Protein AF-A0A4Y2EVR9-F1 (afdb_monomer)

Nearest PDB structures (foldseek):
  8onz-assembly1_Lh  TM=2.779E-01  e=2.594E+00  Thermochaetoides thermophila DSM 1495
  7dma-assembly1_B  TM=2.956E-01  e=9.693E+00  Vibrio alginolyticus
  3jbn-assembly1_A3  TM=2.774E-01  e=8.643E+00  Plasmodium falciparum 3D7
  8ieq-assembly1_C  TM=1.757E-01  e=5.160E+00  Homo sapiens

Sequence (137 aa):
MVVEKTLLYGAGVWGGSLNTENIKRLTTIQRVFLLKFMKVYNTSSTQVLGVLAGIPPLYISAKAEFQKLQVWVCRSSELGRVLDVGELDHFVKLSSVPTEFRIIDIKPQIANSQFEVYTDGCRIGDDYGLSVCILKN

Foldseek 3Di:
DVVLCVVLVCLLPCLLVDDPVNLVVQLVVLLVVLCVVVVDDPPDDSVVSCVVVVHDRSSVSSNVSNVVSLLVVLLCVVVCVVDPPVCVVDDDDPVVDDPVSNDDDRDPDDPPDQWDKDWDWDDDPPDIDIDIDIDGD

Organism: Araneus ventricosus (NCBI:txid182803)

pLDDT: mean 74.52, std 13.1, range [46.84, 93.31]

Radius of gyration: 18.72 Å; Cα contacts (8 Å, |Δi|>4): 110; chains: 1; bounding box: 43×32×54 Å

Structure (mmCIF, N/CA/C/O backbone):
data_AF-A0A4Y2EVR9-F1
#
_entry.id   AF-A0A4Y2EVR9-F1
#
loop_
_atom_site.group_PDB
_atom_site.id
_atom_site.type_symbol
_atom_site.label_atom_id
_atom_site.label_alt_id
_atom_site.label_comp_id
_atom_site.label_asym_id
_atom_site.label_entity_id
_atom_site.label_seq_id
_atom_site.pdbx_PDB_ins_code
_atom_site.Cartn_x
_atom_site.Cartn_y
_atom_site.Cartn_z
_atom_site.occupancy
_atom_site.B_iso_or_equiv
_atom_site.auth_seq_id
_atom_site.auth_comp_id
_atom_site.auth_asym_id
_atom_site.auth_atom_id
_atom_site.pdbx_PDB_model_num
ATOM 1 N N . MET A 1 1 ? -13.066 -5.470 -3.289 1.00 61.69 1 MET A N 1
ATOM 2 C CA . MET A 1 1 ? -13.728 -4.310 -2.662 1.00 61.69 1 MET A CA 1
ATOM 3 C C . MET A 1 1 ? -13.378 -3.042 -3.431 1.00 61.69 1 MET A C 1
ATOM 5 O O . MET A 1 1 ? -12.207 -2.856 -3.731 1.00 61.69 1 MET A O 1
ATOM 9 N N . VAL A 1 2 ? -14.353 -2.210 -3.811 1.00 66.81 2 VAL A N 1
ATOM 10 C CA . VAL A 1 2 ? -14.113 -1.073 -4.733 1.00 66.81 2 VAL A CA 1
ATOM 11 C C . VAL A 1 2 ? -13.158 -0.038 -4.126 1.00 66.81 2 VAL A C 1
ATOM 13 O O . VAL A 1 2 ? -12.197 0.351 -4.773 1.00 66.81 2 VAL A O 1
ATOM 16 N N . VAL A 1 3 ? -13.349 0.316 -2.851 1.00 69.06 3 VAL A N 1
ATOM 17 C CA . VAL A 1 3 ? -12.569 1.365 -2.164 1.00 69.06 3 VAL A CA 1
ATOM 18 C C . VAL A 1 3 ? -11.070 1.047 -2.072 1.00 69.06 3 VAL A C 1
ATOM 20 O O . VAL A 1 3 ? -10.245 1.932 -2.275 1.00 69.06 3 VAL A O 1
ATOM 23 N N . GLU A 1 4 ? -10.701 -0.208 -1.804 1.00 74.69 4 GLU A N 1
ATOM 24 C CA . GLU A 1 4 ? -9.291 -0.632 -1.778 1.00 74.69 4 GLU A CA 1
ATOM 25 C C . GLU A 1 4 ? -8.661 -0.520 -3.166 1.00 74.69 4 GLU A C 1
ATOM 27 O O . GLU A 1 4 ? -7.570 0.026 -3.295 1.00 74.69 4 GLU A O 1
ATOM 32 N N . LYS A 1 5 ? -9.374 -0.950 -4.215 1.00 78.25 5 LYS A N 1
ATOM 33 C CA . LYS A 1 5 ? -8.897 -0.811 -5.596 1.00 78.25 5 LYS A CA 1
ATOM 34 C C . LYS A 1 5 ? -8.724 0.658 -5.992 1.00 78.25 5 LYS A C 1
ATOM 36 O O . LYS A 1 5 ? -7.719 0.995 -6.604 1.00 78.25 5 LYS A O 1
ATOM 41 N N . THR A 1 6 ? -9.651 1.537 -5.602 1.00 80.12 6 THR A N 1
ATOM 42 C CA . THR A 1 6 ? -9.539 2.982 -5.864 1.00 80.12 6 THR A CA 1
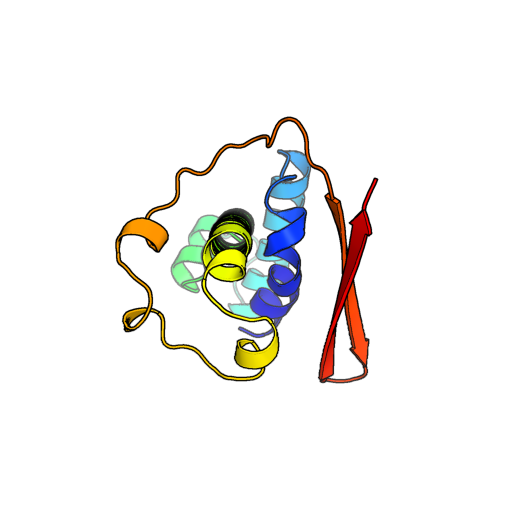ATOM 43 C C . THR A 1 6 ? -8.333 3.599 -5.152 1.00 80.12 6 THR A C 1
ATOM 45 O O . THR A 1 6 ? -7.621 4.398 -5.750 1.00 80.12 6 THR A O 1
ATOM 48 N N . LEU A 1 7 ? -8.071 3.218 -3.896 1.00 78.94 7 LEU A N 1
ATOM 49 C CA . LEU A 1 7 ? -6.912 3.710 -3.139 1.00 78.94 7 LEU A CA 1
ATOM 50 C C . LEU A 1 7 ? -5.582 3.192 -3.702 1.00 78.94 7 LEU A C 1
ATOM 52 O O . LEU A 1 7 ? -4.587 3.914 -3.681 1.00 78.94 7 LEU A O 1
ATOM 56 N N . LEU A 1 8 ? -5.557 1.956 -4.205 1.00 86.19 8 LEU A N 1
ATOM 57 C CA . LEU A 1 8 ? -4.349 1.322 -4.736 1.00 86.19 8 LEU A CA 1
ATOM 58 C C . LEU A 1 8 ? -4.051 1.668 -6.200 1.00 86.19 8 LEU A C 1
ATOM 60 O O . LEU A 1 8 ? -2.940 1.408 -6.648 1.00 86.19 8 LEU A O 1
ATOM 64 N N . TYR A 1 9 ? -4.980 2.294 -6.927 1.00 84.62 9 TYR A N 1
ATOM 65 C CA . TYR A 1 9 ? -4.812 2.638 -8.346 1.00 84.62 9 TYR A CA 1
ATOM 66 C C . TYR A 1 9 ? -3.514 3.415 -8.635 1.00 84.62 9 TYR A C 1
ATOM 68 O O . TYR A 1 9 ? -2.798 3.102 -9.579 1.00 84.62 9 TYR A O 1
ATOM 76 N N . GLY A 1 10 ? -3.161 4.382 -7.781 1.00 83.62 10 GLY A N 1
ATOM 77 C CA . GLY A 1 10 ? -1.916 5.152 -7.908 1.00 83.62 10 GLY A CA 1
ATOM 78 C C . GLY A 1 10 ? -0.720 4.570 -7.148 1.00 83.62 10 GLY A C 1
ATOM 79 O O . GLY A 1 10 ? 0.364 5.151 -7.180 1.00 83.62 10 GLY A O 1
ATOM 80 N N . ALA A 1 11 ? -0.892 3.457 -6.427 1.00 87.81 11 ALA A N 1
ATOM 81 C CA . ALA A 1 11 ? 0.123 2.952 -5.503 1.00 87.81 11 ALA A CA 1
ATOM 82 C C . ALA A 1 11 ? 1.400 2.479 -6.200 1.00 87.81 11 ALA A C 1
ATOM 84 O O . ALA A 1 11 ? 2.469 2.521 -5.594 1.00 87.81 11 ALA A O 1
ATOM 85 N N . GLY A 1 12 ? 1.306 2.133 -7.486 1.00 86.19 12 GLY A N 1
ATOM 86 C CA . GLY A 1 12 ? 2.463 1.896 -8.343 1.00 86.19 12 GLY A CA 1
ATOM 87 C C . GLY A 1 12 ? 3.465 3.056 -8.344 1.00 86.19 12 GLY A C 1
ATOM 88 O O . GLY A 1 12 ? 4.664 2.816 -8.389 1.00 86.19 12 GLY A O 1
ATOM 89 N N . VAL A 1 13 ? 2.990 4.302 -8.239 1.00 84.31 13 VAL A N 1
ATOM 90 C CA . VAL A 1 13 ? 3.819 5.517 -8.318 1.00 84.31 13 VAL A CA 1
ATOM 91 C C . VAL A 1 13 ? 4.301 5.950 -6.933 1.00 84.31 13 VAL A C 1
ATOM 93 O O . VAL A 1 13 ? 5.494 6.150 -6.716 1.00 84.31 13 VAL A O 1
ATOM 96 N N . TRP A 1 14 ? 3.392 6.068 -5.960 1.00 85.12 14 TRP A N 1
ATOM 97 C CA . TRP A 1 14 ? 3.734 6.596 -4.631 1.00 85.12 14 TRP A CA 1
ATOM 98 C C . TRP A 1 14 ? 4.184 5.532 -3.620 1.00 85.12 14 TRP A C 1
ATOM 100 O O . TRP A 1 14 ? 4.734 5.886 -2.575 1.00 85.12 14 TRP A O 1
ATOM 110 N N . GLY A 1 15 ? 3.993 4.236 -3.894 1.00 87.06 15 GLY A N 1
ATOM 111 C CA . GLY A 1 15 ? 4.303 3.152 -2.951 1.00 87.06 15 GLY A CA 1
ATOM 112 C C . GLY A 1 15 ? 5.788 3.048 -2.569 1.00 87.06 15 GLY A C 1
ATOM 113 O O . GLY A 1 15 ? 6.105 2.542 -1.492 1.00 87.06 15 GLY A O 1
ATOM 114 N N . GLY A 1 16 ? 6.694 3.595 -3.389 1.00 84.44 16 GLY A N 1
ATOM 115 C CA . GLY A 1 16 ? 8.126 3.716 -3.087 1.00 84.44 16 GLY A CA 1
ATOM 116 C C . GLY A 1 16 ? 8.475 4.843 -2.105 1.00 84.44 16 GLY A C 1
ATOM 117 O O . GLY A 1 16 ? 9.511 4.781 -1.452 1.00 84.44 16 GLY A O 1
ATOM 118 N N . SER A 1 17 ? 7.593 5.836 -1.935 1.00 86.62 17 SER A N 1
ATOM 119 C CA . SER A 1 17 ? 7.782 7.009 -1.056 1.00 86.62 17 SER A CA 1
ATOM 120 C C . SER A 1 17 ? 7.060 6.859 0.298 1.00 86.62 17 SER A C 1
ATOM 122 O O . SER A 1 17 ? 6.685 7.818 0.981 1.00 86.62 17 SER A O 1
ATOM 124 N N . LEU A 1 18 ? 6.804 5.615 0.707 1.00 88.50 18 LEU A N 1
ATOM 125 C CA . LEU A 1 18 ? 6.124 5.313 1.962 1.00 88.50 18 LEU A CA 1
ATOM 126 C C . LEU A 1 18 ? 7.039 5.540 3.171 1.00 88.50 18 LEU A C 1
ATOM 128 O O . LEU A 1 18 ? 7.889 4.708 3.486 1.00 88.50 18 LEU A O 1
ATOM 132 N N . ASN A 1 19 ? 6.801 6.633 3.898 1.00 90.62 19 ASN A N 1
ATOM 133 C CA . ASN A 1 19 ? 7.396 6.892 5.208 1.00 90.62 19 ASN A CA 1
ATOM 134 C C . ASN A 1 19 ? 6.500 6.369 6.357 1.00 90.62 19 ASN A C 1
ATOM 136 O O . ASN A 1 19 ? 5.362 5.934 6.156 1.00 90.62 19 ASN A O 1
ATOM 140 N N . THR A 1 20 ? 7.004 6.421 7.592 1.00 92.00 20 THR A N 1
ATOM 141 C CA . THR A 1 20 ? 6.270 5.974 8.790 1.00 92.00 20 THR A CA 1
ATOM 142 C C . THR A 1 20 ? 4.975 6.754 9.036 1.00 92.00 20 THR A C 1
ATOM 144 O O . THR A 1 20 ? 4.007 6.185 9.540 1.00 92.00 20 THR A O 1
ATOM 147 N N . GLU A 1 21 ? 4.917 8.032 8.663 1.00 92.56 21 GLU A N 1
ATOM 148 C CA . GLU A 1 21 ? 3.721 8.866 8.798 1.00 92.56 21 GLU A CA 1
ATOM 149 C C . GLU A 1 21 ? 2.623 8.472 7.798 1.00 92.56 21 GLU A C 1
ATOM 151 O O . GLU A 1 21 ? 1.472 8.267 8.184 1.00 92.56 21 GLU A O 1
ATOM 156 N N . ASN A 1 22 ? 2.981 8.269 6.533 1.00 89.62 22 ASN A N 1
ATOM 157 C CA . ASN A 1 22 ? 2.102 7.813 5.462 1.00 89.62 22 ASN A CA 1
ATOM 158 C C . ASN A 1 22 ? 1.545 6.423 5.780 1.00 89.62 22 ASN A C 1
ATOM 160 O O . ASN A 1 22 ? 0.352 6.185 5.605 1.00 89.62 22 ASN A O 1
ATOM 164 N N . ILE A 1 23 ? 2.368 5.528 6.338 1.00 91.44 23 ILE A N 1
ATOM 165 C CA . ILE A 1 23 ? 1.915 4.209 6.807 1.00 91.44 23 ILE A CA 1
ATOM 166 C C . ILE A 1 23 ? 0.876 4.350 7.929 1.00 91.44 23 ILE A C 1
ATOM 168 O O . ILE A 1 23 ? -0.155 3.670 7.899 1.00 91.44 23 ILE A O 1
ATOM 172 N N . LYS A 1 24 ? 1.093 5.248 8.901 1.00 93.31 24 LYS A N 1
ATOM 173 C CA . LYS A 1 24 ? 0.105 5.526 9.959 1.00 93.31 24 LYS A CA 1
ATOM 174 C C . LYS A 1 24 ? -1.195 6.082 9.373 1.00 93.31 24 LYS A C 1
ATOM 176 O O . LYS A 1 24 ? -2.264 5.580 9.709 1.00 93.31 24 LYS A O 1
ATOM 181 N N . ARG A 1 25 ? -1.114 7.052 8.456 1.00 91.44 25 ARG A N 1
ATOM 182 C CA . ARG A 1 25 ? -2.280 7.631 7.763 1.00 91.44 25 ARG A CA 1
ATOM 183 C C . ARG A 1 25 ? -3.071 6.565 6.998 1.00 91.44 25 ARG A C 1
ATOM 185 O O . ARG A 1 25 ? -4.282 6.467 7.181 1.00 91.44 25 ARG A O 1
ATOM 192 N N . LEU A 1 26 ? -2.394 5.713 6.225 1.00 90.50 26 LEU A N 1
ATOM 193 C CA . LEU A 1 26 ? -3.011 4.590 5.507 1.00 90.50 26 LEU A CA 1
ATOM 194 C C . LEU A 1 26 ? -3.686 3.597 6.454 1.00 90.50 26 LEU A C 1
ATOM 196 O O . LEU A 1 26 ? -4.793 3.142 6.180 1.00 90.50 26 LEU A O 1
ATOM 200 N N . THR A 1 27 ? -3.057 3.301 7.591 1.00 90.81 27 THR A N 1
ATOM 201 C CA . THR A 1 27 ? -3.627 2.407 8.609 1.00 90.81 27 THR A CA 1
ATOM 202 C C . THR A 1 27 ? -4.901 3.000 9.221 1.00 90.81 27 THR A C 1
ATOM 204 O O . THR A 1 27 ? -5.876 2.278 9.436 1.00 90.81 27 THR A O 1
ATOM 207 N N . THR A 1 28 ? -4.941 4.315 9.454 1.00 91.44 28 THR A N 1
ATOM 208 C CA . THR A 1 28 ? -6.143 5.018 9.930 1.00 91.44 28 THR A CA 1
ATOM 209 C C . THR A 1 28 ? -7.264 4.989 8.889 1.00 91.44 28 THR A C 1
ATOM 211 O O . THR A 1 28 ? -8.402 4.668 9.232 1.00 91.44 28 THR A O 1
ATOM 214 N N . ILE A 1 29 ? -6.955 5.247 7.613 1.00 89.69 29 ILE A N 1
ATOM 215 C CA . ILE A 1 29 ? -7.928 5.169 6.508 1.00 89.69 29 ILE A CA 1
ATOM 216 C C . ILE A 1 29 ? -8.491 3.747 6.389 1.00 89.69 29 ILE A C 1
ATOM 218 O O . ILE A 1 29 ? -9.710 3.562 6.350 1.00 89.69 29 ILE A O 1
ATOM 222 N N . GLN A 1 30 ? -7.617 2.735 6.412 1.00 89.50 30 GLN A N 1
ATOM 223 C CA . GLN A 1 30 ? -8.010 1.327 6.379 1.00 89.50 30 GLN A CA 1
ATOM 224 C C . GLN A 1 30 ? -8.928 0.973 7.549 1.00 89.50 30 GLN A C 1
ATOM 226 O O . GLN A 1 30 ? -9.928 0.287 7.361 1.00 89.50 30 GLN A O 1
ATOM 231 N N . ARG A 1 31 ? -8.626 1.464 8.754 1.00 90.12 31 ARG A N 1
ATOM 232 C CA . ARG A 1 31 ? -9.443 1.220 9.944 1.00 90.12 31 ARG A CA 1
ATOM 233 C C . ARG A 1 31 ? -10.865 1.754 9.788 1.00 90.12 31 ARG A C 1
ATOM 235 O O . ARG A 1 31 ? -11.812 1.017 10.051 1.00 90.12 31 ARG A O 1
ATOM 242 N N . VAL A 1 32 ? -11.018 3.010 9.362 1.00 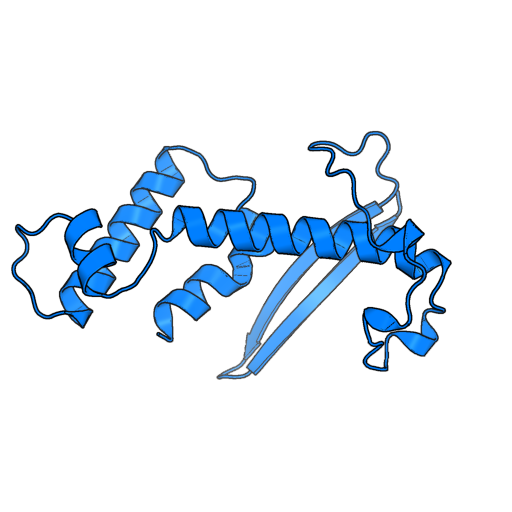89.94 32 VAL A N 1
ATOM 243 C CA . VAL A 1 32 ? -12.341 3.632 9.158 1.00 89.94 32 VAL A CA 1
ATOM 244 C C . VAL A 1 32 ? -13.156 2.829 8.150 1.00 89.94 32 VAL A C 1
ATOM 246 O O . VAL A 1 32 ? -14.345 2.585 8.354 1.00 89.94 32 VAL A O 1
ATOM 249 N N . PHE A 1 33 ? -12.499 2.390 7.080 1.00 86.88 33 PHE A N 1
ATOM 250 C CA . PHE A 1 33 ? -13.114 1.559 6.066 1.00 86.88 33 PHE A CA 1
ATOM 251 C C . PHE A 1 33 ? -13.561 0.188 6.628 1.00 86.88 33 PHE A C 1
ATOM 253 O O . PHE A 1 33 ? -14.727 -0.185 6.489 1.00 86.88 33 PHE A O 1
ATOM 260 N N . LEU A 1 34 ? -12.666 -0.540 7.306 1.00 87.56 34 LEU A N 1
ATOM 261 C CA . LEU A 1 34 ? -12.929 -1.890 7.824 1.00 87.56 34 LEU A CA 1
ATOM 262 C C . LEU A 1 34 ? -14.059 -1.915 8.859 1.00 87.56 34 LEU A C 1
ATOM 264 O O . LEU A 1 34 ? -14.892 -2.818 8.833 1.00 87.56 34 LEU A O 1
ATOM 268 N N . LEU A 1 35 ? -14.120 -0.912 9.741 1.00 89.94 35 LEU A N 1
ATOM 269 C CA . LEU A 1 35 ? -15.187 -0.789 10.738 1.00 89.94 35 LEU A CA 1
ATOM 270 C C . LEU A 1 35 ? -16.562 -0.629 10.081 1.00 89.94 35 LEU A C 1
ATOM 272 O O . LEU A 1 35 ? -17.518 -1.293 10.482 1.00 89.94 35 LEU A O 1
ATOM 276 N N . LYS A 1 36 ? -16.656 0.204 9.035 1.00 87.88 36 LYS A N 1
ATOM 277 C CA . LYS A 1 36 ? -17.899 0.391 8.273 1.00 87.88 36 LYS A CA 1
ATOM 278 C C . LYS A 1 36 ? -18.299 -0.867 7.506 1.00 87.88 36 LYS A C 1
ATOM 280 O O . LYS A 1 36 ? -19.483 -1.185 7.452 1.00 87.88 36 LYS A O 1
ATOM 285 N N . PHE A 1 37 ? -17.328 -1.572 6.929 1.00 84.50 37 PHE A N 1
ATOM 286 C CA . PHE A 1 37 ? -17.568 -2.789 6.155 1.00 84.50 37 PHE A CA 1
ATOM 287 C C . PHE A 1 37 ? -18.071 -3.945 7.026 1.00 84.50 37 PHE A C 1
ATOM 289 O O . PHE A 1 37 ? -19.080 -4.566 6.707 1.00 84.50 37 PHE A O 1
ATOM 296 N N . MET A 1 38 ? -17.402 -4.194 8.152 1.00 83.81 38 MET A N 1
ATOM 297 C CA . MET A 1 38 ? -17.685 -5.337 9.023 1.00 83.81 38 MET A CA 1
ATOM 298 C C . MET A 1 38 ? -18.774 -5.054 10.076 1.00 83.81 38 MET A C 1
ATOM 300 O O . MET A 1 38 ? -19.187 -5.973 10.778 1.00 83.81 38 MET A O 1
ATOM 304 N N . LYS A 1 39 ? -19.239 -3.799 10.210 1.00 87.06 39 LYS A N 1
ATOM 305 C CA . LYS A 1 39 ? -20.212 -3.353 11.232 1.00 87.06 39 LYS A CA 1
ATOM 306 C C . LYS A 1 39 ? -19.826 -3.765 12.667 1.00 87.06 39 LYS A C 1
ATOM 308 O O . LYS A 1 39 ? -20.682 -4.144 13.462 1.00 87.06 39 LYS A O 1
ATOM 313 N N . VAL A 1 40 ? -18.536 -3.699 13.003 1.00 83.12 40 VAL A N 1
ATOM 314 C CA . VAL A 1 40 ? -17.999 -4.116 14.317 1.00 83.12 40 VAL A CA 1
ATOM 315 C C . VAL A 1 40 ? -17.752 -2.924 15.235 1.00 83.12 40 VAL A C 1
ATOM 317 O O . VAL A 1 40 ? -17.583 -1.792 14.782 1.00 83.12 40 VAL A O 1
ATOM 320 N N . TYR A 1 41 ? -17.686 -3.195 16.538 1.00 75.38 41 TYR A N 1
ATOM 321 C CA . TYR A 1 41 ? -17.376 -2.196 17.558 1.00 75.38 41 TYR A CA 1
ATOM 322 C C . TYR A 1 41 ? -15.977 -1.579 17.388 1.00 75.38 41 TYR A C 1
ATOM 324 O O . TYR A 1 41 ? -15.015 -2.228 16.975 1.00 75.38 41 TYR A O 1
ATOM 332 N N . ASN A 1 42 ? -15.851 -0.311 17.792 1.00 71.31 42 ASN A N 1
ATOM 333 C CA . ASN A 1 42 ? -14.638 0.502 17.642 1.00 71.31 42 ASN A CA 1
ATOM 334 C C . ASN A 1 42 ? -13.405 -0.006 18.413 1.00 71.31 42 ASN A C 1
ATOM 336 O O . ASN A 1 42 ? -12.323 0.545 18.220 1.00 71.31 42 ASN A O 1
ATOM 340 N N . THR A 1 43 ? -13.529 -1.003 19.291 1.00 77.94 43 THR A N 1
ATOM 341 C CA . THR A 1 43 ? -12.432 -1.503 20.141 1.00 77.94 43 THR A CA 1
ATOM 342 C C . THR A 1 43 ? -11.589 -2.594 19.480 1.00 77.94 43 THR A C 1
ATOM 344 O O . THR A 1 43 ? -10.490 -2.883 19.947 1.00 77.94 43 THR A O 1
ATOM 347 N N . SER A 1 44 ? -12.037 -3.180 18.367 1.00 78.12 44 SER A N 1
ATOM 348 C CA . SER A 1 44 ? -11.281 -4.227 17.672 1.00 78.12 44 SER A CA 1
ATOM 349 C C . SER A 1 44 ? -10.010 -3.671 17.012 1.00 78.12 44 SER A C 1
ATOM 351 O O . SER A 1 44 ? -10.029 -2.599 16.398 1.00 78.12 44 SER A O 1
ATOM 353 N N . SER A 1 45 ? -8.890 -4.394 17.107 1.00 82.50 45 SER A N 1
ATOM 354 C CA . SER A 1 45 ? -7.621 -4.026 16.452 1.00 82.50 45 SER A CA 1
ATOM 355 C C . SER A 1 45 ? -7.746 -4.053 14.924 1.00 82.50 45 SER A C 1
ATOM 357 O O . SER A 1 45 ? -8.374 -4.949 14.365 1.00 82.50 45 SER A O 1
ATOM 359 N N . THR A 1 46 ? -7.109 -3.104 14.227 1.00 82.75 46 THR A N 1
ATOM 360 C CA . THR A 1 46 ? -7.120 -3.035 12.751 1.00 82.75 46 THR A CA 1
ATOM 361 C C . THR A 1 46 ? -6.514 -4.286 12.110 1.00 82.75 46 THR A C 1
ATOM 363 O O . THR A 1 46 ? -6.996 -4.724 11.073 1.00 82.75 46 THR A O 1
ATOM 366 N N . GLN A 1 47 ? -5.501 -4.894 12.737 1.00 83.38 47 GLN A N 1
ATOM 367 C CA . GLN A 1 47 ? -4.901 -6.142 12.247 1.00 83.38 47 GLN A CA 1
ATOM 368 C C . GLN A 1 47 ? -5.900 -7.302 12.306 1.00 83.38 47 GLN A C 1
ATOM 370 O O . GLN A 1 47 ? -6.054 -8.028 11.332 1.00 83.38 47 GLN A O 1
ATOM 375 N N . VAL A 1 48 ? -6.634 -7.425 13.416 1.00 85.81 48 VAL A N 1
ATOM 376 C CA . VAL A 1 48 ? -7.680 -8.445 13.583 1.00 85.81 48 VAL A CA 1
ATOM 377 C C . VAL A 1 48 ? -8.814 -8.221 12.582 1.00 85.81 48 VAL A C 1
ATOM 379 O O . VAL A 1 48 ? -9.246 -9.163 11.928 1.00 85.81 48 VAL A O 1
ATOM 382 N N . LEU A 1 49 ? -9.254 -6.970 12.402 1.00 86.25 49 LEU A N 1
ATOM 383 C CA . LEU A 1 49 ? -10.277 -6.622 11.411 1.00 86.25 49 LEU A CA 1
ATOM 384 C C . LEU A 1 49 ? -9.833 -6.950 9.979 1.00 86.25 49 LEU A C 1
ATOM 386 O O . LEU A 1 49 ? -10.639 -7.447 9.200 1.00 86.25 49 LEU A O 1
ATOM 390 N N . GLY A 1 50 ? -8.565 -6.698 9.640 1.00 86.31 50 GLY A N 1
ATOM 391 C CA . GLY A 1 50 ? -8.000 -7.040 8.334 1.00 86.31 50 GLY A CA 1
ATOM 392 C C . GLY A 1 50 ? -7.990 -8.547 8.091 1.00 86.31 50 GLY A C 1
ATOM 393 O O . GLY A 1 50 ? -8.455 -8.996 7.049 1.00 86.31 50 GLY A O 1
ATOM 394 N N . VAL A 1 51 ? -7.560 -9.336 9.083 1.00 87.31 51 VAL A N 1
ATOM 395 C CA . VAL A 1 51 ? -7.581 -10.807 9.009 1.00 87.31 51 VAL A CA 1
ATOM 396 C C . VAL A 1 51 ? -9.008 -11.334 8.843 1.00 87.31 51 VAL A C 1
ATOM 398 O O . VAL A 1 51 ? -9.248 -12.149 7.957 1.00 87.31 51 VAL A O 1
ATOM 401 N N . LEU A 1 52 ? -9.967 -10.836 9.631 1.00 87.50 52 LEU A N 1
ATOM 402 C CA . LEU A 1 52 ? -11.373 -11.252 9.538 1.00 87.50 52 LEU A CA 1
ATOM 403 C C . LEU A 1 52 ? -12.020 -10.874 8.200 1.00 87.50 52 LEU A C 1
ATOM 405 O O . LEU A 1 52 ? -12.840 -11.626 7.686 1.00 87.50 52 LEU A O 1
ATOM 409 N N . ALA A 1 53 ? -11.658 -9.721 7.637 1.00 85.75 53 ALA A N 1
ATOM 410 C CA . ALA A 1 53 ? -12.150 -9.283 6.335 1.00 85.75 53 ALA A CA 1
ATOM 411 C C . ALA A 1 53 ? -11.402 -9.931 5.152 1.00 85.75 53 ALA A C 1
ATOM 413 O O . ALA A 1 53 ? -11.814 -9.750 4.008 1.00 85.75 53 ALA A O 1
ATOM 414 N N . GLY A 1 54 ? -10.295 -10.644 5.402 1.00 88.56 54 GLY A N 1
ATOM 415 C CA . GLY A 1 54 ? -9.399 -11.148 4.359 1.00 88.56 54 GLY A CA 1
ATOM 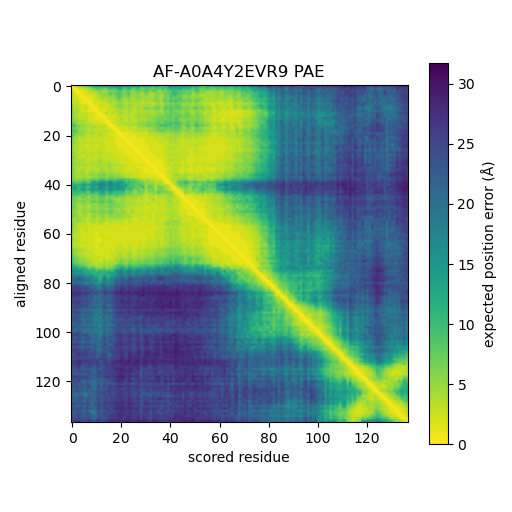416 C C . GLY A 1 54 ? -8.664 -10.041 3.592 1.00 88.56 54 GLY A C 1
ATOM 417 O O . GLY A 1 54 ? -8.257 -10.254 2.453 1.00 88.56 54 GLY A O 1
ATOM 418 N N . ILE A 1 55 ? -8.516 -8.853 4.189 1.00 88.44 55 ILE A N 1
ATOM 419 C CA . ILE A 1 55 ? -7.924 -7.671 3.554 1.00 88.44 55 ILE A CA 1
ATOM 420 C C . ILE A 1 55 ? -6.535 -7.419 4.159 1.00 88.44 55 ILE A C 1
ATOM 422 O O . ILE A 1 55 ? -6.434 -7.128 5.359 1.00 88.44 55 ILE A O 1
ATOM 426 N N . PRO A 1 56 ? -5.455 -7.488 3.360 1.00 90.12 56 PRO A N 1
ATOM 427 C CA . PRO A 1 56 ? -4.113 -7.190 3.843 1.00 90.12 56 PRO A CA 1
ATOM 428 C C . PRO A 1 56 ? -3.957 -5.701 4.218 1.00 90.12 56 PRO A C 1
ATOM 430 O O . PRO A 1 56 ? -4.724 -4.844 3.774 1.00 90.12 56 PRO A O 1
ATOM 433 N N . PRO A 1 57 ? -2.962 -5.337 5.044 1.00 90.75 57 PRO A N 1
ATOM 434 C CA . PRO A 1 57 ? -2.653 -3.937 5.322 1.00 90.75 57 PRO A CA 1
ATOM 435 C C . PRO A 1 57 ? -2.386 -3.123 4.042 1.00 90.75 57 PRO A C 1
ATOM 437 O O . PRO A 1 57 ? -1.549 -3.511 3.229 1.00 90.75 57 PRO A O 1
ATOM 440 N N . LEU A 1 58 ? -3.030 -1.958 3.891 1.00 90.75 58 LEU A N 1
ATOM 441 C CA . LEU A 1 58 ? -2.977 -1.149 2.659 1.00 90.75 58 LEU A CA 1
ATOM 442 C C . LEU A 1 58 ? -1.554 -0.760 2.252 1.00 90.75 58 LEU A C 1
ATOM 444 O O . LEU A 1 58 ? -1.236 -0.731 1.068 1.00 90.75 58 LEU A O 1
ATOM 448 N N . TYR A 1 59 ? -0.682 -0.471 3.220 1.00 90.69 59 TYR A N 1
ATOM 449 C CA . T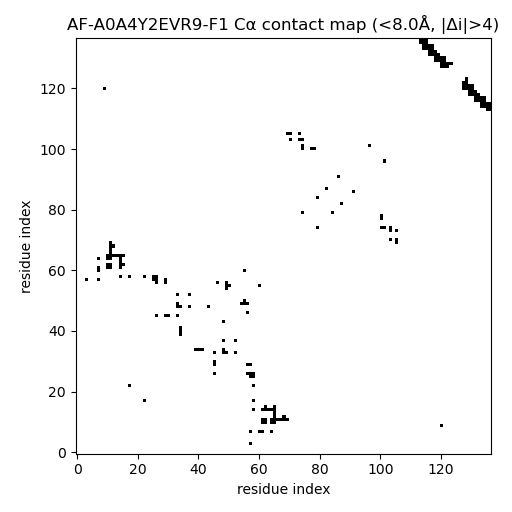YR A 1 59 ? 0.705 -0.108 2.927 1.00 90.69 59 TYR A CA 1
ATOM 450 C C . TYR A 1 59 ? 1.510 -1.279 2.337 1.00 90.69 59 TYR A C 1
ATOM 452 O O . TYR A 1 59 ? 2.460 -1.045 1.595 1.00 90.69 59 TYR A O 1
ATOM 460 N N . ILE A 1 60 ? 1.145 -2.528 2.655 1.00 91.56 60 ILE A N 1
ATOM 461 C CA . ILE A 1 60 ? 1.778 -3.723 2.084 1.00 91.56 60 ILE A CA 1
ATOM 462 C C . ILE A 1 60 ? 1.317 -3.881 0.638 1.00 91.56 60 ILE A C 1
ATOM 464 O O . ILE A 1 60 ? 2.157 -3.995 -0.252 1.00 91.56 60 ILE A O 1
ATOM 468 N N . SER A 1 61 ? 0.006 -3.797 0.394 1.00 92.06 61 SER A N 1
ATOM 469 C CA . SER A 1 61 ? -0.554 -3.832 -0.961 1.00 92.06 61 SER A CA 1
ATOM 470 C C . SER A 1 61 ? 0.021 -2.718 -1.838 1.00 92.06 61 SER A C 1
ATOM 472 O O . SER A 1 61 ? 0.386 -2.959 -2.982 1.00 92.06 61 SER A O 1
ATOM 474 N N . ALA A 1 62 ? 0.198 -1.515 -1.288 1.00 90.12 62 ALA A N 1
ATOM 475 C CA . ALA A 1 62 ? 0.788 -0.399 -2.016 1.00 90.12 62 ALA A CA 1
ATOM 476 C C . ALA A 1 62 ? 2.256 -0.635 -2.403 1.00 90.12 62 ALA A C 1
ATOM 478 O O . ALA A 1 62 ? 2.654 -0.327 -3.525 1.00 90.12 62 ALA A O 1
ATOM 479 N N . LYS A 1 63 ? 3.061 -1.225 -1.508 1.00 90.19 63 LYS A N 1
ATOM 480 C CA . LYS A 1 63 ? 4.437 -1.631 -1.838 1.00 90.19 63 LYS A CA 1
ATOM 481 C C . LYS A 1 63 ? 4.473 -2.715 -2.911 1.00 90.19 63 LYS A C 1
ATOM 483 O O . LYS A 1 63 ? 5.342 -2.665 -3.775 1.00 90.19 63 LYS A O 1
ATOM 488 N N . ALA A 1 64 ? 3.541 -3.664 -2.868 1.00 88.94 64 ALA A N 1
ATOM 489 C CA . ALA A 1 64 ? 3.443 -4.711 -3.878 1.00 88.94 64 ALA A CA 1
ATOM 490 C C . ALA A 1 64 ? 3.112 -4.132 -5.264 1.00 88.94 64 ALA A C 1
ATOM 492 O O . ALA A 1 64 ? 3.760 -4.494 -6.242 1.00 88.94 64 ALA A O 1
ATOM 493 N N . GLU A 1 65 ? 2.171 -3.185 -5.351 1.00 87.12 65 GLU A N 1
ATOM 494 C CA . GLU A 1 65 ? 1.863 -2.499 -6.615 1.00 87.12 65 GLU A CA 1
ATOM 495 C C . GLU A 1 65 ? 3.039 -1.647 -7.112 1.00 87.12 65 GLU A C 1
ATOM 497 O O . GLU A 1 65 ? 3.344 -1.668 -8.303 1.00 87.12 65 GLU A O 1
ATOM 502 N N . PHE A 1 66 ? 3.766 -0.966 -6.217 1.00 87.12 66 PHE A N 1
ATOM 503 C CA . PHE A 1 66 ? 5.012 -0.276 -6.575 1.00 87.12 66 PHE A CA 1
ATOM 504 C C . PHE A 1 66 ? 6.042 -1.239 -7.168 1.00 87.12 66 PHE A C 1
ATOM 506 O O . PHE A 1 66 ? 6.548 -1.002 -8.259 1.00 87.12 66 PHE A O 1
ATOM 513 N N . GLN A 1 67 ? 6.316 -2.362 -6.502 1.00 81.44 67 GLN A N 1
ATOM 514 C CA . GLN A 1 67 ? 7.250 -3.372 -7.006 1.00 81.44 67 GLN A CA 1
ATOM 515 C C . GLN A 1 67 ? 6.806 -3.943 -8.355 1.00 81.44 67 GLN A C 1
ATOM 517 O O . GLN A 1 67 ? 7.629 -4.130 -9.248 1.00 81.44 67 GLN A O 1
ATOM 522 N N . LYS A 1 68 ? 5.506 -4.184 -8.529 1.00 83.12 68 LYS A N 1
ATOM 523 C CA . LYS A 1 68 ? 4.934 -4.651 -9.792 1.00 83.12 68 LYS A CA 1
ATOM 524 C C . LYS A 1 68 ? 5.118 -3.627 -10.913 1.00 83.12 68 LYS A C 1
ATOM 526 O O . LYS A 1 68 ? 5.476 -4.024 -12.020 1.00 83.12 68 LYS A O 1
ATOM 531 N N . LEU A 1 69 ? 4.927 -2.335 -10.630 1.00 82.50 69 LEU A N 1
ATOM 532 C CA . LEU A 1 69 ? 5.202 -1.270 -11.593 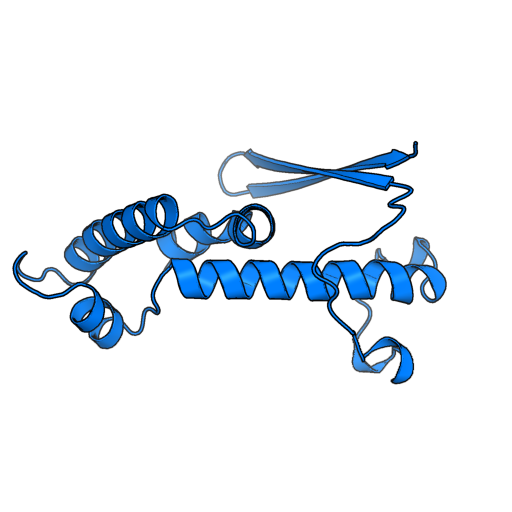1.00 82.50 69 LEU A CA 1
ATOM 533 C C . LEU A 1 69 ? 6.694 -1.209 -11.931 1.00 82.50 69 LEU A C 1
ATOM 535 O O . LEU A 1 69 ? 7.028 -1.161 -13.107 1.00 82.50 69 LEU A O 1
ATOM 539 N N . GLN A 1 70 ? 7.589 -1.293 -10.941 1.00 76.06 70 GLN A N 1
ATOM 540 C CA . GLN A 1 70 ? 9.039 -1.325 -11.180 1.00 76.06 70 GLN A CA 1
ATOM 541 C C . GLN A 1 70 ? 9.438 -2.500 -12.084 1.00 76.06 70 GLN A C 1
ATOM 543 O O . GLN A 1 70 ? 10.155 -2.313 -13.060 1.00 76.06 70 GLN A O 1
ATOM 548 N N . VAL A 1 71 ? 8.905 -3.699 -11.827 1.00 74.38 71 VAL A N 1
ATOM 549 C CA . VAL A 1 71 ? 9.102 -4.883 -12.681 1.00 74.38 71 VAL A CA 1
ATOM 550 C C . VAL A 1 71 ? 8.589 -4.640 -14.100 1.00 74.38 71 VAL A C 1
ATOM 552 O O . VAL A 1 71 ? 9.246 -5.020 -15.066 1.00 74.38 71 VAL A O 1
ATOM 555 N N . TRP A 1 72 ? 7.422 -4.016 -14.251 1.00 74.88 72 TRP A N 1
ATOM 556 C CA . TRP A 1 72 ? 6.868 -3.705 -15.566 1.00 74.88 72 TRP A CA 1
ATOM 557 C C . TRP A 1 72 ? 7.709 -2.666 -16.321 1.00 74.88 72 TRP A C 1
ATOM 559 O O . TRP A 1 72 ? 8.014 -2.881 -17.490 1.00 74.88 72 TRP A O 1
ATOM 569 N N . VAL A 1 73 ? 8.149 -1.596 -15.654 1.00 70.44 73 VAL A N 1
ATOM 570 C CA . VAL A 1 73 ? 9.011 -0.556 -16.239 1.00 70.44 73 VAL A CA 1
ATOM 571 C C . VAL A 1 73 ? 10.369 -1.132 -16.646 1.00 70.44 73 VAL A C 1
ATOM 573 O O . VAL A 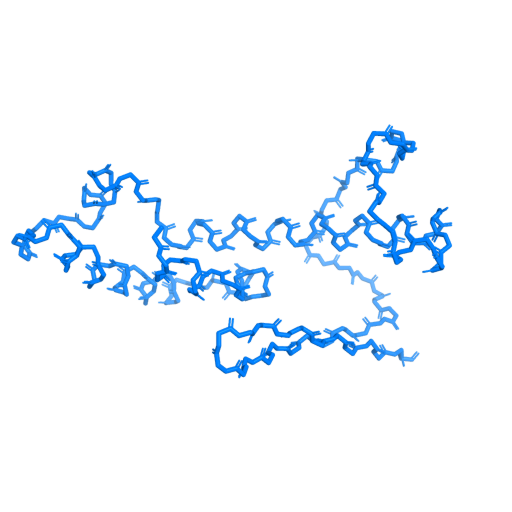1 73 ? 10.804 -0.909 -17.773 1.00 70.44 73 VAL A O 1
ATOM 576 N N . CYS A 1 74 ? 11.015 -1.920 -15.777 1.00 65.81 74 CYS A N 1
ATOM 577 C CA . CYS A 1 74 ? 12.268 -2.609 -16.098 1.00 65.81 74 CYS A CA 1
ATOM 578 C C . CYS A 1 74 ? 12.107 -3.559 -17.288 1.00 65.81 74 CYS A C 1
ATOM 580 O O . CYS A 1 74 ? 12.962 -3.584 -18.166 1.00 65.81 74 CYS A O 1
ATOM 582 N N . ARG A 1 75 ? 10.988 -4.294 -17.368 1.00 61.84 75 ARG A N 1
ATOM 583 C CA . ARG A 1 75 ? 10.684 -5.084 -18.566 1.00 61.84 75 ARG A CA 1
ATOM 584 C C . ARG A 1 75 ? 10.534 -4.187 -19.769 1.00 61.84 75 ARG A C 1
ATOM 586 O O . ARG A 1 75 ? 11.160 -4.472 -20.765 1.00 61.84 75 ARG A O 1
ATOM 593 N N . SER A 1 76 ? 9.755 -3.114 -19.707 1.00 61.88 76 SER A N 1
ATOM 594 C CA . SER A 1 76 ? 9.510 -2.257 -20.869 1.00 61.88 76 SER A CA 1
ATOM 595 C C . SER A 1 76 ? 10.786 -1.650 -21.454 1.00 61.88 76 SER A C 1
ATOM 597 O O . SER A 1 76 ? 10.840 -1.453 -22.663 1.00 61.88 76 SER A O 1
ATOM 599 N N . SER A 1 77 ? 11.810 -1.352 -20.651 1.00 60.84 77 SER A N 1
ATOM 600 C CA . SER A 1 77 ? 13.073 -0.821 -21.178 1.00 60.84 77 SER A CA 1
ATOM 601 C C . SER A 1 77 ? 13.933 -1.889 -21.870 1.00 60.84 77 SER A C 1
ATOM 603 O O . SER A 1 77 ? 14.640 -1.573 -22.828 1.00 60.84 77 SER A O 1
ATOM 605 N N . GLU A 1 78 ? 13.857 -3.146 -21.426 1.00 60.41 78 GLU A N 1
ATOM 606 C CA . GLU A 1 78 ? 14.540 -4.293 -22.039 1.00 60.41 78 GLU A CA 1
ATOM 607 C C . GLU A 1 78 ? 13.749 -4.867 -23.227 1.00 60.41 78 GLU A C 1
ATOM 609 O O . GLU A 1 78 ? 14.298 -5.042 -24.313 1.00 60.41 78 GLU A O 1
ATOM 614 N N . LEU A 1 79 ? 12.439 -5.071 -23.057 1.00 54.84 79 LEU A N 1
ATOM 615 C CA . LEU A 1 79 ? 11.483 -5.476 -24.090 1.00 54.84 79 LEU A CA 1
ATOM 616 C C . LEU A 1 79 ? 11.341 -4.421 -25.176 1.00 54.84 79 LEU A C 1
ATOM 618 O O . LEU A 1 79 ? 11.190 -4.796 -26.322 1.00 54.84 79 LEU A O 1
ATOM 622 N N . GLY A 1 80 ? 11.397 -3.126 -24.860 1.00 57.09 80 GLY A N 1
ATOM 623 C CA . GLY A 1 80 ? 11.292 -2.055 -25.858 1.00 57.09 80 GLY A CA 1
ATOM 624 C C . GLY A 1 80 ? 12.461 -2.021 -26.847 1.00 57.09 80 GLY A C 1
ATOM 625 O O . GLY A 1 80 ? 12.392 -1.328 -27.854 1.00 57.09 80 GLY A O 1
ATOM 626 N N . ARG A 1 81 ? 13.542 -2.773 -26.584 1.00 58.34 81 ARG A N 1
ATOM 627 C CA . ARG A 1 81 ? 14.610 -3.032 -27.565 1.00 58.34 81 ARG A CA 1
ATOM 628 C C . ARG A 1 81 ? 14.321 -4.237 -28.465 1.00 58.34 81 ARG A C 1
ATOM 630 O O . ARG A 1 81 ? 14.975 -4.382 -29.491 1.00 58.34 81 ARG A O 1
ATOM 637 N N . VAL A 1 82 ? 13.412 -5.116 -28.047 1.00 54.12 82 VAL A N 1
ATOM 638 C CA . VAL A 1 82 ? 13.093 -6.409 -28.680 1.00 54.12 82 VAL A CA 1
ATOM 639 C C . VAL A 1 82 ? 11.751 -6.363 -29.416 1.00 54.12 82 VAL A C 1
ATOM 641 O O . VAL A 1 82 ? 11.602 -7.005 -30.448 1.00 54.12 82 VAL A O 1
ATOM 644 N N . LEU A 1 83 ? 10.788 -5.610 -28.893 1.00 54.34 83 LEU A N 1
ATOM 645 C CA . LEU A 1 83 ? 9.478 -5.368 -29.475 1.00 54.34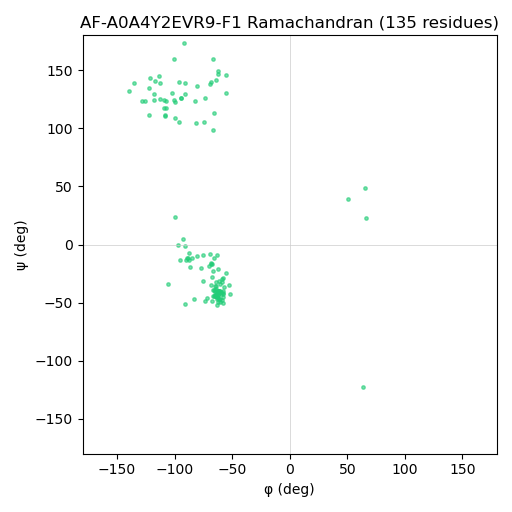 83 LEU A CA 1
ATOM 646 C C . LEU A 1 83 ? 9.507 -4.007 -30.163 1.00 54.34 83 LEU A C 1
ATOM 648 O O . LEU A 1 83 ? 9.808 -2.995 -29.526 1.00 54.34 83 LEU A O 1
ATOM 652 N N . ASP A 1 84 ? 9.203 -3.996 -31.458 1.00 56.03 84 ASP A N 1
ATOM 653 C CA . ASP A 1 84 ? 8.994 -2.757 -32.198 1.00 56.03 84 ASP A CA 1
ATOM 654 C C . ASP A 1 84 ? 7.797 -2.000 -31.604 1.00 56.03 84 ASP A C 1
ATOM 656 O O . ASP A 1 84 ? 6.832 -2.605 -31.131 1.00 56.03 84 ASP A O 1
ATOM 660 N N . VAL A 1 85 ? 7.842 -0.667 -31.626 1.00 52.31 85 VAL A N 1
ATOM 661 C CA . VAL A 1 85 ? 6.794 0.188 -31.039 1.00 52.31 85 VAL A CA 1
ATOM 662 C C . VAL A 1 85 ? 5.422 -0.115 -31.660 1.00 52.31 85 VAL A C 1
ATOM 664 O O . VAL A 1 85 ? 4.410 -0.014 -30.971 1.00 52.31 85 VAL A O 1
ATOM 667 N N . GLY A 1 86 ? 5.383 -0.575 -32.916 1.00 54.69 86 GLY A N 1
ATOM 668 C CA . GLY A 1 86 ? 4.161 -1.025 -33.591 1.00 54.69 86 GLY A CA 1
ATOM 669 C C . GLY A 1 86 ? 3.535 -2.313 -33.035 1.00 54.69 86 GLY A C 1
ATOM 670 O O . GLY A 1 86 ? 2.358 -2.573 -33.282 1.00 54.69 86 GLY A O 1
ATOM 671 N N . GLU A 1 87 ? 4.267 -3.114 -32.255 1.00 53.66 87 GLU A N 1
ATOM 672 C CA . GLU A 1 87 ? 3.726 -4.323 -31.617 1.00 53.66 87 GLU A CA 1
ATOM 673 C C . GLU A 1 87 ? 3.104 -4.057 -30.237 1.00 53.66 87 GLU A C 1
ATOM 675 O O . GLU A 1 87 ? 2.387 -4.917 -29.724 1.00 53.66 87 GLU A O 1
ATOM 680 N N . LEU A 1 88 ? 3.300 -2.867 -29.645 1.00 51.91 88 LEU A N 1
ATOM 681 C CA . LEU A 1 88 ? 2.671 -2.502 -28.365 1.00 51.91 88 LEU A CA 1
ATOM 682 C C . LEU A 1 88 ? 1.155 -2.278 -28.461 1.00 51.91 88 LEU A C 1
ATOM 684 O O . LEU A 1 88 ? 0.474 -2.371 -27.439 1.00 51.91 88 LEU A O 1
ATOM 688 N N . ASP A 1 89 ? 0.621 -2.049 -29.663 1.00 46.84 89 ASP A N 1
ATOM 689 C CA . ASP A 1 89 ? -0.829 -1.974 -29.897 1.00 46.84 89 ASP A CA 1
ATOM 690 C C . ASP A 1 89 ? -1.524 -3.342 -29.734 1.00 46.84 89 ASP A C 1
ATOM 692 O O . ASP A 1 89 ? -2.753 -3.428 -29.712 1.00 46.84 89 ASP A O 1
ATOM 696 N N . HIS A 1 90 ? -0.752 -4.426 -29.579 1.00 52.78 90 HIS A N 1
ATOM 697 C CA . HIS A 1 90 ? -1.256 -5.788 -29.454 1.00 52.78 90 HIS A CA 1
ATOM 698 C C . HIS A 1 90 ? -0.815 -6.436 -28.133 1.00 52.78 90 HIS A C 1
ATOM 700 O O . HIS A 1 90 ? 0.299 -6.262 -27.644 1.00 52.78 90 HIS A O 1
ATOM 706 N N . PHE A 1 91 ? -1.697 -7.244 -27.538 1.00 50.34 91 PHE A N 1
ATOM 707 C CA . PHE A 1 91 ? -1.374 -8.013 -26.333 1.00 50.34 91 PHE A CA 1
ATOM 708 C C . PHE A 1 91 ? -0.315 -9.088 -26.639 1.00 50.34 91 PHE A C 1
ATOM 710 O O . PHE A 1 91 ? -0.641 -10.183 -27.101 1.00 50.34 91 PHE A O 1
ATOM 717 N N . VAL A 1 92 ? 0.954 -8.812 -26.328 1.00 58.06 92 VAL A N 1
ATOM 718 C CA . VAL A 1 92 ? 2.042 -9.795 -26.450 1.00 58.06 92 VAL A CA 1
ATOM 719 C C . VAL A 1 92 ? 2.070 -10.709 -25.222 1.00 58.06 92 VAL A C 1
ATOM 721 O O . VAL A 1 92 ? 2.166 -10.274 -24.071 1.00 58.06 92 VAL A O 1
ATOM 724 N N . LYS A 1 93 ? 1.980 -12.021 -25.452 1.00 62.56 93 LYS A N 1
ATOM 725 C CA . LYS A 1 93 ? 1.969 -13.027 -24.383 1.00 62.56 93 LYS A CA 1
ATOM 726 C C . LYS A 1 93 ? 3.374 -13.169 -23.798 1.00 62.56 93 LYS A C 1
ATOM 728 O O . LYS A 1 93 ? 4.300 -13.508 -24.513 1.00 62.56 93 LYS A O 1
ATOM 733 N N . LEU A 1 94 ? 3.546 -13.034 -22.481 1.00 57.69 94 LEU A N 1
ATOM 734 C CA . LEU A 1 94 ? 4.874 -13.110 -21.837 1.00 57.69 94 LEU A CA 1
ATOM 735 C C . LEU A 1 94 ? 5.650 -14.409 -22.153 1.00 57.69 94 LEU A C 1
ATOM 737 O O . LEU A 1 94 ? 6.875 -14.431 -22.104 1.00 57.69 94 LEU A O 1
ATOM 741 N N . SER A 1 95 ? 4.946 -15.489 -22.508 1.00 65.25 95 SER A N 1
ATOM 742 C CA . SER A 1 95 ? 5.543 -16.753 -22.940 1.00 65.25 95 SER A CA 1
ATOM 743 C C . SER A 1 95 ? 6.266 -16.698 -24.292 1.00 65.25 95 SER A C 1
ATOM 745 O O . SER A 1 95 ? 7.020 -17.628 -24.564 1.00 65.25 95 SER A O 1
ATOM 747 N N . SER A 1 96 ? 6.049 -15.677 -25.126 1.00 67.38 96 SER A N 1
ATOM 748 C CA . SER A 1 96 ? 6.738 -15.509 -26.415 1.00 67.38 96 SER A CA 1
ATOM 749 C C . SER A 1 96 ? 8.046 -14.717 -26.311 1.00 67.38 96 SER A C 1
ATOM 751 O O . SER A 1 96 ? 8.830 -14.728 -27.250 1.00 67.38 96 SER A O 1
ATOM 753 N N . VAL A 1 97 ? 8.313 -14.066 -25.175 1.00 67.06 97 VAL A N 1
ATOM 754 C CA . VAL A 1 97 ? 9.543 -13.288 -24.948 1.00 67.06 97 VAL A CA 1
ATOM 755 C C . VAL A 1 97 ? 10.699 -14.226 -24.568 1.00 67.06 97 VAL A C 1
ATOM 757 O O . VAL A 1 97 ? 10.481 -15.087 -23.715 1.00 67.06 97 VAL A O 1
ATOM 760 N N . PRO A 1 98 ? 11.924 -14.076 -25.097 1.00 73.88 98 PRO A N 1
ATOM 761 C CA . PRO A 1 98 ? 13.074 -14.887 -24.680 1.00 73.88 98 PRO A CA 1
ATOM 762 C C . PRO A 1 98 ? 13.344 -14.830 -23.161 1.00 73.88 98 PRO A C 1
ATOM 764 O O . PRO A 1 98 ? 13.089 -13.817 -22.508 1.00 73.88 98 PRO A O 1
ATOM 767 N N . THR A 1 99 ? 13.808 -15.936 -22.573 1.00 66.50 99 THR A N 1
ATOM 768 C CA . THR A 1 99 ? 13.913 -16.129 -21.109 1.00 66.50 99 THR A CA 1
ATOM 769 C C . THR A 1 99 ? 14.899 -15.162 -20.451 1.00 66.50 99 THR A C 1
ATOM 771 O O . THR A 1 99 ? 14.679 -14.725 -19.324 1.00 66.50 99 THR A O 1
ATOM 774 N N . GLU A 1 100 ? 15.949 -14.786 -21.170 1.00 64.12 100 GLU A N 1
ATOM 775 C CA . GLU A 1 100 ? 16.963 -13.808 -20.786 1.00 64.12 100 GLU A CA 1
ATOM 776 C C . GLU A 1 100 ? 16.382 -12.414 -20.492 1.00 64.12 100 GLU A C 1
ATOM 778 O O . GLU A 1 100 ? 16.880 -11.741 -19.600 1.00 64.12 100 GLU A O 1
ATOM 783 N N . PHE A 1 101 ? 15.276 -12.027 -21.140 1.00 61.34 101 PHE A N 1
ATOM 784 C CA . PHE A 1 101 ? 14.557 -10.766 -20.888 1.00 61.34 101 PHE A CA 1
ATOM 785 C C . PHE A 1 101 ? 13.422 -10.912 -19.859 1.00 61.34 101 PHE A C 1
ATOM 787 O O . PHE A 1 101 ? 12.634 -9.993 -19.631 1.00 61.34 101 PHE A O 1
ATOM 794 N N . ARG A 1 102 ? 13.268 -12.096 -19.248 1.00 60.97 102 ARG A N 1
ATOM 795 C CA . ARG A 1 102 ? 12.260 -12.341 -18.199 1.00 60.97 102 ARG A CA 1
ATOM 796 C C . ARG A 1 102 ? 12.815 -12.170 -16.787 1.00 60.97 102 ARG A C 1
ATOM 798 O O . ARG A 1 102 ? 12.019 -12.123 -15.843 1.00 60.97 102 ARG A O 1
ATOM 805 N N . ILE A 1 103 ? 14.138 -12.100 -16.647 1.00 58.03 103 ILE A N 1
ATOM 806 C CA . ILE A 1 103 ? 14.860 -12.018 -15.375 1.00 58.03 103 ILE A CA 1
ATOM 807 C C . ILE A 1 103 ? 15.261 -10.558 -15.148 1.00 58.03 103 ILE A C 1
ATOM 809 O O . ILE A 1 103 ? 15.913 -9.972 -15.997 1.00 58.03 103 ILE A O 1
ATOM 813 N N . ILE A 1 104 ? 14.874 -9.978 -14.008 1.00 57.66 104 ILE A N 1
ATOM 814 C CA . ILE A 1 104 ? 15.136 -8.566 -13.686 1.00 57.66 104 ILE A CA 1
ATOM 815 C C . ILE A 1 104 ? 15.931 -8.478 -12.391 1.00 57.66 104 ILE A C 1
ATOM 817 O O . ILE A 1 104 ? 15.550 -9.089 -11.391 1.00 57.66 104 ILE A O 1
ATOM 821 N N . ASP A 1 105 ? 16.966 -7.643 -12.398 1.00 59.69 105 ASP A N 1
ATOM 822 C CA . ASP A 1 105 ? 17.654 -7.181 -11.196 1.00 59.69 105 ASP A CA 1
ATOM 823 C C . ASP A 1 105 ? 17.155 -5.768 -10.834 1.00 59.69 105 ASP A C 1
ATOM 825 O O . ASP A 1 105 ? 17.397 -4.797 -11.555 1.00 59.69 105 ASP A O 1
ATOM 829 N N . ILE A 1 106 ? 16.381 -5.648 -9.749 1.00 54.16 106 ILE A N 1
ATOM 830 C CA . ILE A 1 106 ? 15.751 -4.380 -9.347 1.00 54.16 106 ILE A CA 1
ATOM 831 C C . ILE A 1 106 ? 16.779 -3.534 -8.596 1.00 54.16 106 ILE A C 1
ATOM 833 O O . ILE A 1 106 ? 17.052 -3.768 -7.417 1.00 54.16 106 ILE A O 1
ATOM 837 N N . LYS A 1 107 ? 17.309 -2.500 -9.254 1.00 65.88 107 LYS A N 1
ATOM 838 C CA . LYS A 1 107 ? 18.180 -1.513 -8.604 1.00 65.88 107 LYS A CA 1
ATOM 839 C C . LYS A 1 107 ? 17.349 -0.346 -8.055 1.00 65.88 107 LYS A C 1
ATOM 841 O O . LYS A 1 107 ? 16.565 0.234 -8.801 1.00 65.88 107 LYS A O 1
ATOM 846 N N . PRO A 1 108 ? 17.521 0.044 -6.777 1.00 59.47 108 PRO A N 1
ATOM 847 C CA . PRO A 1 108 ? 16.735 1.111 -6.148 1.00 59.47 108 PRO A CA 1
ATOM 848 C C . PRO A 1 108 ? 17.030 2.513 -6.704 1.00 59.47 108 PRO A C 1
ATOM 850 O O . PRO A 1 108 ? 16.245 3.431 -6.485 1.00 59.47 108 PRO A O 1
ATOM 853 N N . GLN A 1 109 ? 18.148 2.690 -7.413 1.00 59.44 109 GLN A N 1
ATOM 854 C CA . GLN A 1 109 ? 18.496 3.914 -8.131 1.00 59.44 109 GLN A CA 1
ATOM 855 C C . GLN A 1 109 ? 19.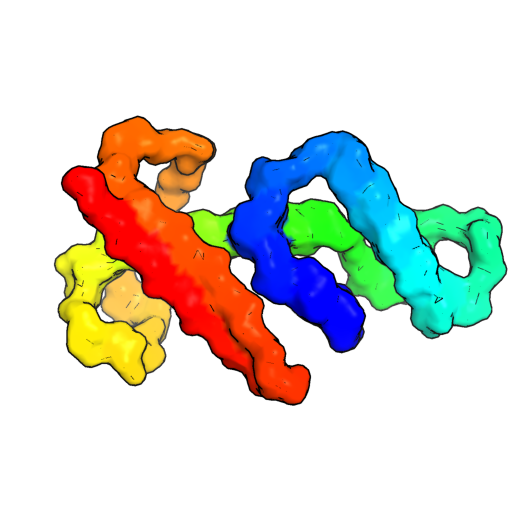123 3.561 -9.477 1.00 59.44 109 GLN A C 1
ATOM 857 O O . GLN A 1 109 ? 20.035 2.734 -9.555 1.00 59.44 109 GLN A O 1
ATOM 862 N N . ILE A 1 110 ? 18.644 4.216 -10.531 1.00 62.31 110 ILE A N 1
ATOM 863 C CA . ILE A 1 110 ? 19.227 4.147 -11.868 1.00 62.31 110 ILE A CA 1
ATOM 864 C C . ILE A 1 110 ? 20.147 5.364 -12.001 1.00 62.31 110 ILE A C 1
ATOM 866 O O . ILE A 1 110 ? 19.675 6.492 -12.122 1.00 62.31 110 ILE A O 1
ATOM 870 N N . ALA A 1 111 ? 21.462 5.154 -11.929 1.00 57.47 111 ALA A N 1
ATOM 871 C CA . ALA A 1 111 ? 22.425 6.207 -12.244 1.00 57.47 111 ALA A CA 1
ATOM 872 C C . ALA A 1 111 ? 22.371 6.515 -13.753 1.00 57.47 111 ALA A C 1
ATOM 874 O O . ALA A 1 111 ? 22.287 5.589 -14.558 1.00 57.47 111 ALA A O 1
ATOM 875 N N . ASN A 1 112 ? 22.451 7.796 -14.131 1.00 59.78 112 ASN A N 1
ATOM 876 C CA . ASN A 1 112 ? 22.384 8.280 -15.520 1.00 59.78 112 ASN A CA 1
ATOM 877 C C . ASN A 1 112 ? 21.029 8.054 -16.227 1.00 59.78 112 ASN A C 1
ATOM 879 O O . ASN A 1 112 ? 20.996 7.573 -17.361 1.00 59.78 112 ASN A O 1
ATOM 883 N N . SER A 1 113 ? 19.898 8.404 -15.599 1.00 61.00 113 SER A N 1
ATOM 884 C CA . SER A 1 113 ? 18.609 8.376 -16.305 1.00 61.00 113 SER A CA 1
ATOM 885 C C . SER A 1 113 ? 18.584 9.429 -17.420 1.00 61.00 113 SER A C 1
ATOM 887 O O . SER A 1 113 ? 18.587 10.629 -17.160 1.00 61.00 113 SER A O 1
ATOM 889 N N . GLN A 1 114 ? 18.543 8.978 -18.673 1.00 66.25 114 GLN A N 1
ATOM 890 C CA . GLN A 1 114 ? 18.435 9.850 -19.854 1.00 66.25 114 GLN A CA 1
ATOM 891 C C . GLN A 1 114 ? 17.019 10.413 -20.060 1.00 66.25 114 GLN A C 1
ATOM 893 O O . GLN A 1 114 ? 16.806 11.262 -20.925 1.00 66.25 114 GLN A O 1
ATOM 898 N N . PHE A 1 115 ? 16.057 9.914 -19.284 1.00 66.19 115 PHE A N 1
ATOM 899 C CA . PHE A 1 115 ? 14.644 10.217 -19.422 1.00 66.19 115 PHE A CA 1
ATOM 900 C C . PHE A 1 115 ? 14.030 10.491 -18.054 1.00 66.19 115 PHE A C 1
ATOM 902 O O . PHE A 1 115 ? 14.310 9.774 -17.091 1.00 66.19 115 PHE A O 1
ATOM 909 N N . GLU A 1 116 ? 13.161 11.491 -18.001 1.00 72.25 116 GLU A N 1
ATOM 910 C CA . GLU A 1 116 ? 12.286 11.775 -16.872 1.00 72.25 116 GLU A CA 1
ATOM 911 C C . GLU A 1 116 ? 10.852 11.436 -17.286 1.00 72.25 116 GLU A C 1
ATOM 913 O O . GLU A 1 116 ? 10.371 11.881 -18.330 1.00 72.25 116 GLU A O 1
ATOM 918 N N . VAL A 1 117 ? 10.189 10.574 -16.515 1.00 71.56 117 VAL A N 1
ATOM 919 C CA . VAL A 1 117 ? 8.847 10.078 -16.839 1.00 71.56 117 VAL A CA 1
ATOM 920 C C . VAL A 1 117 ? 7.851 10.683 -15.861 1.00 71.56 117 VAL A C 1
ATOM 922 O O . VAL A 1 117 ? 7.911 10.412 -14.663 1.00 71.56 117 VAL A O 1
ATOM 925 N N . TYR A 1 118 ? 6.912 11.468 -16.381 1.00 71.06 118 TYR A N 1
ATOM 926 C CA . TYR A 1 118 ? 5.780 12.005 -15.637 1.00 71.06 118 TYR A CA 1
ATOM 927 C C . TYR A 1 118 ? 4.534 11.195 -15.971 1.00 71.06 118 TYR A C 1
ATOM 929 O O . TYR A 1 118 ? 4.217 10.983 -17.139 1.00 71.06 118 TYR A O 1
ATOM 937 N N . THR A 1 119 ? 3.814 10.749 -14.949 1.00 73.25 119 THR A N 1
ATOM 938 C CA . THR A 1 119 ? 2.556 10.019 -15.118 1.00 73.25 119 THR A CA 1
ATOM 939 C C . THR A 1 119 ? 1.437 10.822 -14.481 1.00 73.25 119 THR A C 1
ATOM 941 O O . THR A 1 119 ? 1.525 11.117 -13.287 1.00 73.25 119 THR A O 1
ATOM 944 N N . ASP A 1 120 ? 0.395 11.138 -15.241 1.00 73.44 120 ASP A N 1
ATOM 945 C CA . ASP A 1 120 ? -0.829 11.727 -14.707 1.00 73.44 120 ASP A CA 1
ATOM 946 C C . ASP A 1 120 ? -2.014 10.783 -14.937 1.00 73.44 120 ASP A C 1
ATOM 948 O O . ASP A 1 120 ? -2.118 10.080 -15.946 1.00 73.44 120 ASP A O 1
ATOM 952 N N . GLY A 1 121 ? -2.888 10.710 -13.940 1.00 72.19 121 GLY A N 1
ATOM 953 C CA . GLY A 1 121 ? -4.077 9.871 -13.967 1.00 72.19 121 GLY A CA 1
ATOM 954 C C . GLY A 1 121 ? -5.306 10.750 -14.104 1.00 72.19 121 GLY A C 1
ATOM 955 O O . GLY A 1 121 ? -5.671 11.443 -13.157 1.00 72.19 121 GLY A O 1
ATOM 956 N N . CYS A 1 122 ? -5.985 10.680 -15.248 1.00 72.00 122 CYS A N 1
ATOM 957 C CA . CYS A 1 122 ? -7.240 11.391 -15.455 1.00 72.00 122 CYS A CA 1
ATOM 958 C C . CYS A 1 122 ? -8.426 10.463 -15.173 1.00 72.00 122 CYS A C 1
ATOM 960 O O . CYS A 1 122 ? -8.424 9.290 -15.547 1.00 72.00 122 CYS A O 1
ATOM 962 N N . ARG A 1 123 ? -9.465 10.989 -14.525 1.00 74.44 123 ARG A N 1
ATOM 963 C CA . ARG A 1 123 ? -10.725 10.276 -14.318 1.00 74.44 123 ARG A CA 1
ATOM 964 C C . ARG A 1 123 ? -11.882 11.147 -14.786 1.00 74.44 123 ARG A C 1
ATOM 966 O O . ARG A 1 123 ? -12.067 12.244 -14.261 1.00 74.44 123 ARG A O 1
ATOM 973 N N . ILE A 1 124 ? -12.689 10.627 -15.709 1.00 63.53 124 ILE A N 1
ATOM 974 C CA . ILE A 1 124 ? -13.945 11.248 -16.144 1.00 63.53 124 ILE A CA 1
ATOM 975 C C . ILE A 1 124 ? -15.065 10.237 -15.897 1.00 63.53 124 ILE A C 1
ATOM 977 O O . ILE A 1 124 ? -15.126 9.192 -16.530 1.00 63.53 124 ILE A O 1
ATOM 981 N N . GLY A 1 125 ? -15.947 10.537 -14.940 1.00 78.75 125 GLY A N 1
ATOM 982 C CA . GLY A 1 125 ? -17.018 9.617 -14.547 1.00 78.75 125 GLY A CA 1
ATOM 983 C C . GLY A 1 125 ? -16.477 8.313 -13.945 1.00 78.75 125 GLY A C 1
ATOM 984 O O . GLY A 1 125 ? -15.755 8.349 -12.938 1.00 78.75 125 GLY A O 1
ATOM 985 N N . ASP A 1 126 ? -16.850 7.189 -14.558 1.00 77.31 126 ASP A N 1
ATOM 986 C CA . ASP A 1 126 ? -16.370 5.839 -14.227 1.00 77.31 126 ASP A CA 1
ATOM 987 C C . ASP A 1 126 ? -15.217 5.371 -15.135 1.00 77.31 126 ASP A C 1
ATOM 989 O O . ASP A 1 126 ? -14.666 4.290 -14.918 1.00 77.31 126 ASP A O 1
ATOM 993 N N . ASP A 1 127 ? -14.803 6.202 -16.097 1.00 48.84 127 ASP A N 1
ATOM 994 C CA . ASP A 1 127 ? -13.691 5.910 -16.993 1.00 48.84 127 ASP A CA 1
ATOM 995 C C . ASP A 1 127 ? -12.365 6.433 -16.426 1.00 48.84 127 ASP A C 1
ATOM 997 O O . ASP A 1 127 ? -12.261 7.542 -15.881 1.00 48.84 127 ASP A O 1
ATOM 1001 N N . TYR A 1 128 ? -11.328 5.609 -16.576 1.00 74.44 128 TYR A N 1
ATOM 1002 C CA . TYR A 1 128 ? -9.967 5.888 -16.129 1.00 74.44 128 TYR A CA 1
ATOM 1003 C C . TYR A 1 128 ? -9.050 6.045 -17.343 1.00 74.44 128 TYR A C 1
ATOM 1005 O O . TYR A 1 128 ? -8.963 5.148 -18.179 1.00 74.44 128 TYR A O 1
ATOM 1013 N N . GLY A 1 129 ? -8.348 7.175 -17.418 1.00 62.62 129 GLY A N 1
ATOM 1014 C CA . GLY A 1 129 ? -7.298 7.448 -18.393 1.00 62.62 129 GLY A CA 1
ATOM 1015 C C . GLY A 1 129 ? -5.933 7.565 -17.715 1.00 62.62 129 GLY A C 1
ATOM 1016 O O . GLY A 1 129 ? -5.817 8.072 -16.598 1.00 62.62 129 GLY A O 1
ATOM 1017 N N . LEU A 1 130 ? -4.887 7.108 -18.399 1.00 65.75 130 LEU A N 1
ATOM 1018 C CA . LEU A 1 130 ? -3.495 7.310 -18.003 1.00 65.75 130 LEU A CA 1
ATOM 1019 C C . LEU A 1 130 ? -2.804 8.117 -19.099 1.00 65.75 130 LEU A C 1
ATOM 1021 O O . LEU A 1 130 ? -2.880 7.745 -20.269 1.00 65.75 130 LEU A O 1
ATOM 1025 N N . SER A 1 131 ? -2.112 9.187 -18.724 1.00 60.72 131 SER A N 1
ATOM 1026 C CA . SER A 1 131 ? -1.167 9.866 -19.602 1.00 60.72 131 SER A CA 1
ATOM 1027 C C . SER A 1 131 ? 0.247 9.688 -19.058 1.00 60.72 131 SER A C 1
ATOM 1029 O O . SER A 1 131 ? 0.493 9.719 -17.849 1.00 60.72 131 SER A O 1
ATOM 1031 N N . VAL A 1 132 ? 1.190 9.453 -19.966 1.00 65.69 132 VAL A N 1
ATOM 1032 C CA . VAL A 1 132 ? 2.614 9.359 -19.650 1.00 65.69 132 VAL A CA 1
ATOM 1033 C C . VAL A 1 132 ? 3.349 10.340 -20.549 1.00 65.69 132 VAL A C 1
ATOM 1035 O O . VAL A 1 132 ? 3.244 10.262 -21.771 1.00 65.69 132 VAL A O 1
ATOM 1038 N N . CYS A 1 133 ? 4.097 11.253 -19.941 1.00 65.56 133 CYS A N 1
ATOM 1039 C CA . CYS A 1 133 ? 4.986 12.179 -20.628 1.00 65.56 133 CYS A CA 1
ATOM 1040 C C . CYS A 1 133 ? 6.427 11.749 -20.363 1.00 65.56 133 CYS A C 1
ATOM 1042 O O . CYS A 1 133 ? 6.843 11.644 -19.210 1.00 65.56 133 CYS A O 1
ATOM 1044 N N . ILE A 1 134 ? 7.189 11.510 -21.428 1.00 76.12 134 ILE A N 1
ATOM 1045 C CA . ILE A 1 134 ? 8.606 11.149 -21.349 1.00 76.12 134 ILE A CA 1
ATOM 1046 C C . ILE A 1 134 ? 9.407 12.353 -21.831 1.00 76.12 134 ILE A C 1
ATOM 1048 O O . ILE A 1 134 ? 9.363 12.698 -23.011 1.00 76.12 134 ILE A O 1
ATOM 1052 N N . LEU A 1 135 ? 10.125 13.000 -20.917 1.00 63.38 135 LEU A N 1
ATOM 1053 C CA . LEU A 1 135 ? 11.042 14.083 -21.236 1.00 63.38 135 LEU A CA 1
ATOM 1054 C C . LEU A 1 135 ? 12.446 13.505 -21.407 1.00 63.38 135 LEU A C 1
ATOM 1056 O O . LEU A 1 135 ? 12.946 12.797 -20.535 1.00 63.38 135 LEU A O 1
ATOM 1060 N N . LYS A 1 136 ? 13.078 13.790 -22.543 1.00 70.38 136 LYS A N 1
ATOM 1061 C CA . LYS A 1 136 ? 14.482 13.458 -22.789 1.00 70.38 136 LYS A CA 1
ATOM 1062 C C . LYS A 1 136 ? 15.331 14.677 -22.426 1.00 70.38 136 LYS A C 1
ATOM 1064 O O . LYS A 1 136 ? 1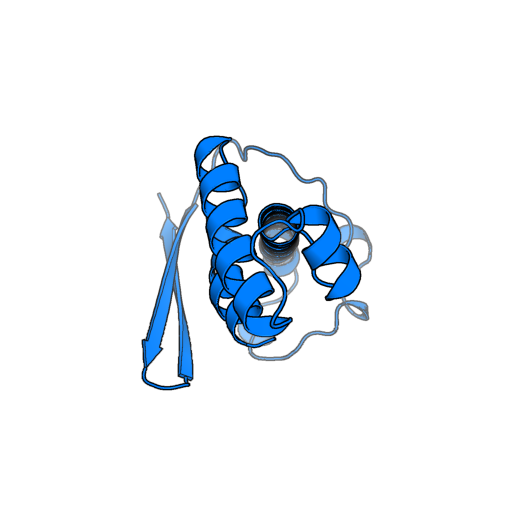5.045 15.757 -22.940 1.00 70.38 136 LYS A O 1
ATOM 1069 N N . ASN A 1 137 ? 16.328 14.488 -21.560 1.00 58.75 137 ASN A N 1
ATOM 1070 C CA . ASN A 1 137 ? 17.346 15.513 -21.290 1.00 58.75 137 ASN A CA 1
ATOM 1071 C C . ASN A 1 137 ? 18.292 15.698 -22.482 1.00 58.75 137 ASN A C 1
ATOM 1073 O O . ASN A 1 137 ? 18.565 14.696 -23.190 1.00 58.75 137 ASN A O 1
#

Mean predicted aligned error: 15.14 Å

Solvent-accessible surface area (backbone atoms only — not comparable to full-atom values): 8508 Å² total; per-residue (Å²): 113,70,69,61,53,62,68,44,69,58,14,41,73,54,28,79,73,65,45,76,64,56,44,51,52,45,51,52,54,50,37,60,50,48,37,68,72,68,73,52,72,92,84,64,52,60,68,58,52,23,62,76,69,72,43,76,61,61,61,57,55,19,36,52,38,14,52,52,40,51,54,49,51,57,36,48,66,59,45,56,75,73,45,58,79,84,54,69,87,47,92,76,60,77,88,76,54,63,70,80,73,71,66,80,84,89,66,97,69,74,84,86,68,60,57,51,78,48,77,48,78,48,72,61,92,95,46,80,47,80,47,75,48,78,46,70,119

Secondary structure (DSSP, 8-state):
-HHHHHHHTTHHHHGGG--HHHHHHHHHHHHHHHHHHHT--TTS-HHHHHHHHT---HHHHHHHHHHHHHHHHHHHHHHTTTS-GGGTTS---GGGS-GGGS-----S--TT-SEEEEEEEEEETTEEEEEEEEEE-